Protein AF-A0A814A3S0-F1 (afdb_monomer_lite)

Structure (mmCIF, N/CA/C/O backbone):
data_AF-A0A814A3S0-F1
#
_entry.id   AF-A0A814A3S0-F1
#
loop_
_atom_site.group_PDB
_atom_site.id
_atom_site.type_symbol
_atom_site.label_atom_id
_atom_site.label_alt_id
_atom_site.label_comp_id
_atom_site.label_asym_id
_atom_site.label_entity_id
_atom_site.label_seq_id
_atom_site.pdbx_PDB_ins_code
_atom_site.Cartn_x
_atom_site.Cartn_y
_atom_site.Cartn_z
_atom_site.occupancy
_atom_site.B_iso_or_equiv
_atom_site.auth_seq_id
_atom_site.auth_comp_id
_atom_site.auth_asym_id
_atom_site.auth_atom_id
_atom_site.pdbx_PDB_model_num
ATOM 1 N N . MET A 1 1 ? 12.902 15.745 9.596 1.00 42.62 1 MET A N 1
ATOM 2 C CA . MET A 1 1 ? 12.448 16.631 8.494 1.00 42.62 1 MET A CA 1
ATOM 3 C C . MET A 1 1 ? 11.730 15.883 7.367 1.00 42.62 1 MET A C 1
ATOM 5 O O . MET A 1 1 ? 10.662 16.324 6.969 1.00 42.62 1 MET A O 1
ATOM 9 N N . THR A 1 2 ? 12.232 14.741 6.890 1.00 52.28 2 THR A N 1
ATOM 10 C CA . THR A 1 2 ? 11.632 13.939 5.797 1.00 52.28 2 THR A CA 1
ATOM 11 C C . THR A 1 2 ? 10.197 13.443 6.056 1.00 52.28 2 THR A C 1
ATOM 13 O O . THR A 1 2 ? 9.372 13.514 5.150 1.00 52.28 2 THR A O 1
ATOM 16 N N . SER A 1 3 ? 9.855 13.031 7.287 1.00 50.16 3 SER A N 1
ATOM 17 C CA . SER A 1 3 ? 8.494 12.568 7.655 1.00 50.16 3 SER A CA 1
ATOM 18 C C . SER A 1 3 ? 7.404 13.643 7.449 1.00 50.16 3 SER A C 1
ATOM 20 O O . SER A 1 3 ? 6.313 13.345 6.967 1.00 50.16 3 SER A O 1
ATOM 22 N N . SER A 1 4 ? 7.732 14.919 7.699 1.00 59.44 4 SER A N 1
ATOM 23 C CA . SER A 1 4 ? 6.799 16.053 7.563 1.00 59.44 4 SER A CA 1
ATOM 24 C C . SER A 1 4 ? 6.445 16.359 6.100 1.00 59.44 4 SER A C 1
ATOM 26 O O . SER A 1 4 ? 5.290 16.649 5.795 1.00 59.44 4 SER A O 1
ATOM 28 N N . ILE A 1 5 ? 7.410 16.247 5.177 1.00 67.94 5 ILE A N 1
ATOM 29 C CA . ILE A 1 5 ? 7.191 16.499 3.740 1.00 67.94 5 ILE A CA 1
ATOM 30 C C . ILE A 1 5 ? 6.270 15.429 3.146 1.00 67.94 5 ILE A C 1
ATOM 32 O O . ILE A 1 5 ? 5.302 15.749 2.458 1.00 67.94 5 ILE A O 1
ATOM 36 N N . VAL A 1 6 ? 6.530 14.158 3.461 1.00 64.31 6 VAL A N 1
ATOM 37 C CA . VAL A 1 6 ? 5.726 13.025 2.979 1.00 64.31 6 VAL A CA 1
ATOM 38 C C . VAL A 1 6 ? 4.285 13.124 3.479 1.00 64.31 6 VAL A C 1
ATOM 40 O O . VAL A 1 6 ? 3.351 12.970 2.693 1.00 64.31 6 VAL A O 1
ATOM 43 N N . ALA A 1 7 ? 4.092 13.445 4.758 1.00 68.88 7 ALA A N 1
ATOM 44 C CA . ALA A 1 7 ? 2.761 13.552 5.342 1.00 68.88 7 ALA A CA 1
ATOM 45 C C . ALA A 1 7 ? 1.960 14.745 4.791 1.00 68.88 7 ALA A C 1
ATOM 47 O O . ALA A 1 7 ? 0.774 14.615 4.492 1.00 68.88 7 ALA A O 1
ATOM 48 N N . LYS A 1 8 ? 2.608 15.895 4.562 1.00 74.06 8 LYS A N 1
ATOM 49 C CA . LYS A 1 8 ? 1.966 17.051 3.913 1.00 74.06 8 LYS A CA 1
ATOM 50 C C . LYS A 1 8 ? 1.561 16.746 2.469 1.00 74.06 8 LYS A C 1
ATOM 52 O O . LYS A 1 8 ? 0.451 17.092 2.069 1.00 74.06 8 LYS A O 1
ATOM 57 N N . ASN A 1 9 ? 2.409 16.048 1.712 1.00 70.31 9 ASN A N 1
ATOM 58 C CA . ASN A 1 9 ? 2.088 15.627 0.346 1.00 70.31 9 ASN A CA 1
ATOM 59 C C . ASN A 1 9 ? 0.923 14.631 0.313 1.00 70.31 9 ASN A C 1
ATOM 61 O O . ASN A 1 9 ? 0.020 14.774 -0.511 1.00 70.31 9 ASN A O 1
ATOM 65 N N . PHE A 1 10 ? 0.904 13.672 1.241 1.00 73.69 10 PHE A N 1
ATOM 66 C CA . PHE A 1 10 ? -0.199 12.731 1.427 1.00 73.69 10 PHE A CA 1
ATOM 67 C C . PHE A 1 10 ? -1.525 13.451 1.706 1.00 73.69 10 PHE A C 1
ATOM 69 O O . PHE A 1 10 ? -2.520 13.182 1.036 1.00 73.69 10 PHE A O 1
ATOM 76 N N . LEU A 1 11 ? -1.536 14.394 2.655 1.00 80.69 11 LEU A N 1
ATOM 77 C CA . LEU A 1 11 ? -2.731 15.158 3.024 1.00 80.69 11 LEU A CA 1
ATOM 78 C C . LEU A 1 11 ? -3.237 16.024 1.861 1.00 80.69 11 LEU A C 1
ATOM 80 O O . LEU A 1 11 ? -4.438 16.058 1.593 1.00 80.69 11 LEU A O 1
ATOM 84 N N . SER A 1 12 ? -2.325 16.658 1.121 1.00 77.56 12 SER A N 1
ATOM 85 C CA . SER A 1 12 ? -2.655 17.418 -0.090 1.00 77.56 12 SER A CA 1
ATOM 86 C C . SER A 1 12 ? -3.327 16.540 -1.157 1.00 77.56 12 SER A C 1
ATOM 88 O O . SER A 1 12 ? -4.374 16.900 -1.693 1.00 77.56 12 SER A O 1
ATOM 90 N N . HIS A 1 13 ? -2.821 15.321 -1.384 1.00 71.62 13 HIS A N 1
ATOM 91 C CA . HIS A 1 13 ? -3.392 14.378 -2.358 1.00 71.62 13 HIS A CA 1
ATOM 92 C C . HIS A 1 13 ? -4.797 13.888 -2.000 1.00 71.62 13 HIS A C 1
ATOM 94 O O . HIS A 1 13 ? -5.555 13.482 -2.879 1.00 71.62 13 HIS A O 1
ATOM 100 N N . ILE A 1 14 ? -5.167 13.931 -0.721 1.00 72.56 14 ILE A N 1
ATOM 101 C CA . ILE A 1 14 ? -6.523 13.611 -0.268 1.00 72.56 14 ILE A CA 1
ATOM 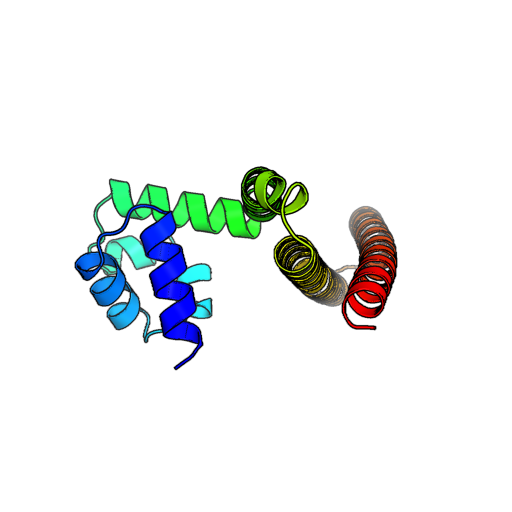102 C C . ILE A 1 14 ? -7.371 14.881 -0.101 1.00 72.56 14 ILE A C 1
ATOM 104 O O . ILE A 1 14 ? -8.424 14.846 0.525 1.00 72.56 14 ILE A O 1
ATOM 108 N N . GLY A 1 15 ? -6.947 16.012 -0.669 1.00 73.81 15 GLY A N 1
ATOM 109 C CA . GLY A 1 15 ? -7.732 17.241 -0.754 1.00 73.81 15 GLY A CA 1
ATOM 110 C C . GLY A 1 15 ? -7.775 18.067 0.531 1.00 73.81 15 GLY A C 1
ATOM 111 O O . GLY A 1 15 ? -8.771 18.753 0.761 1.00 73.81 15 GLY A O 1
ATOM 112 N N . PHE A 1 16 ? -6.747 17.990 1.381 1.00 84.06 16 PHE A N 1
ATOM 113 C CA . PHE A 1 16 ? -6.533 18.995 2.426 1.00 84.06 16 PHE A CA 1
ATOM 114 C C . PHE A 1 16 ? -5.875 20.233 1.811 1.00 84.06 16 PHE A C 1
ATOM 116 O O . PHE A 1 16 ? -4.944 20.114 1.016 1.00 84.06 16 PHE A O 1
ATOM 123 N N . SER A 1 17 ? -6.315 21.427 2.217 1.00 84.94 17 SER A N 1
ATOM 124 C CA . SER A 1 17 ? -5.569 22.654 1.930 1.00 84.94 17 SER A CA 1
ATOM 125 C C . SER A 1 17 ? -4.212 22.632 2.640 1.00 84.94 17 SER A C 1
ATOM 127 O O . SER A 1 17 ? -4.032 21.949 3.652 1.00 84.94 17 SER A O 1
ATOM 129 N N . HIS A 1 18 ? -3.255 23.423 2.151 1.00 77.19 18 HIS A N 1
ATOM 130 C CA . HIS A 1 18 ? -1.939 23.533 2.786 1.00 77.19 18 HIS A CA 1
ATOM 131 C C . HIS A 1 18 ? -2.003 23.972 4.258 1.00 77.19 18 HIS A C 1
ATOM 133 O O . HIS A 1 18 ? -1.213 23.476 5.068 1.00 77.19 18 HIS A O 1
ATOM 139 N N . SER A 1 19 ? -2.945 24.858 4.603 1.00 83.38 19 SER A N 1
ATOM 140 C CA . SER A 1 19 ? -3.188 25.293 5.982 1.00 83.38 19 SER A CA 1
ATOM 141 C C . SER A 1 19 ? -3.683 24.130 6.845 1.00 83.38 19 SER A C 1
ATOM 143 O O . SER A 1 19 ? -3.021 23.756 7.807 1.00 83.38 19 SER A O 1
ATOM 145 N N . ASN A 1 20 ? -4.754 23.453 6.421 1.00 83.00 20 ASN A N 1
ATOM 146 C CA . ASN A 1 20 ? -5.367 22.360 7.180 1.00 83.00 20 ASN A CA 1
ATOM 147 C C . ASN A 1 20 ? -4.426 21.158 7.326 1.00 83.00 20 ASN A C 1
ATOM 149 O O . ASN A 1 20 ? -4.415 20.496 8.362 1.00 83.00 20 ASN A O 1
ATOM 153 N N . ALA A 1 21 ? -3.630 20.867 6.293 1.00 82.69 21 ALA A N 1
ATOM 154 C CA . ALA A 1 21 ? -2.621 19.818 6.345 1.00 82.69 21 ALA A CA 1
ATOM 155 C C . ALA A 1 21 ? -1.513 20.155 7.353 1.00 82.69 21 ALA A C 1
ATOM 157 O O . ALA A 1 21 ? -1.090 19.287 8.111 1.00 82.69 21 ALA A O 1
ATOM 158 N N . SER A 1 22 ? -1.055 21.409 7.388 1.00 83.38 22 SER A N 1
ATOM 159 C CA . SER A 1 22 ? -0.012 21.844 8.323 1.00 83.38 22 SER A CA 1
ATOM 160 C C . SER A 1 22 ? -0.508 21.852 9.766 1.00 83.38 22 SER A C 1
ATOM 162 O O . SER A 1 22 ? 0.186 21.340 10.641 1.00 83.38 22 SER A O 1
ATOM 164 N N . ASP A 1 23 ? -1.724 22.339 10.005 1.00 85.88 23 ASP A N 1
ATOM 165 C CA . ASP A 1 23 ? -2.334 22.370 11.337 1.00 85.88 23 ASP A CA 1
ATOM 166 C C . ASP A 1 23 ? -2.562 20.963 11.885 1.00 85.88 23 ASP A C 1
ATOM 168 O O . ASP A 1 23 ? -2.259 20.681 13.046 1.00 85.88 23 ASP A O 1
ATOM 172 N N . LEU A 1 24 ? -3.039 20.049 11.035 1.00 86.12 24 LEU A N 1
ATOM 173 C CA . LEU A 1 24 ? -3.182 18.649 11.404 1.00 86.12 24 LEU A CA 1
ATOM 174 C C . LEU A 1 24 ? -1.817 18.028 11.712 1.00 86.12 24 LEU A C 1
ATOM 176 O O . LEU A 1 24 ? -1.642 17.429 12.767 1.00 86.12 24 LEU A O 1
ATOM 180 N N . MET A 1 25 ? -0.819 18.207 10.846 1.00 87.19 25 MET A N 1
ATOM 181 C CA . MET A 1 25 ? 0.508 17.640 11.094 1.00 87.19 25 MET A CA 1
ATOM 182 C C . MET A 1 25 ? 1.159 18.189 12.357 1.00 87.19 25 MET A C 1
ATOM 184 O O . MET A 1 25 ? 1.819 17.429 13.059 1.00 87.19 25 MET A O 1
ATOM 188 N N . ASN A 1 26 ? 0.939 19.457 12.697 1.00 87.38 26 ASN A N 1
ATOM 189 C CA . ASN A 1 26 ? 1.429 20.026 13.948 1.00 87.38 26 ASN A CA 1
ATOM 190 C C . ASN A 1 26 ? 0.807 19.330 15.168 1.00 87.38 26 ASN A C 1
ATOM 192 O O . ASN A 1 26 ? 1.536 18.976 16.093 1.00 87.38 26 ASN A O 1
ATOM 196 N N . LYS A 1 27 ? -0.501 19.033 15.138 1.00 86.00 27 LYS A N 1
ATOM 197 C CA . LYS A 1 27 ? -1.187 18.261 16.194 1.00 86.00 27 LYS A CA 1
ATOM 198 C C . LYS A 1 27 ? -0.649 16.832 16.334 1.00 86.00 27 LYS A C 1
ATOM 200 O O . LYS A 1 27 ? -0.587 16.298 17.436 1.00 86.00 27 LYS A O 1
ATOM 205 N N . PHE A 1 28 ? 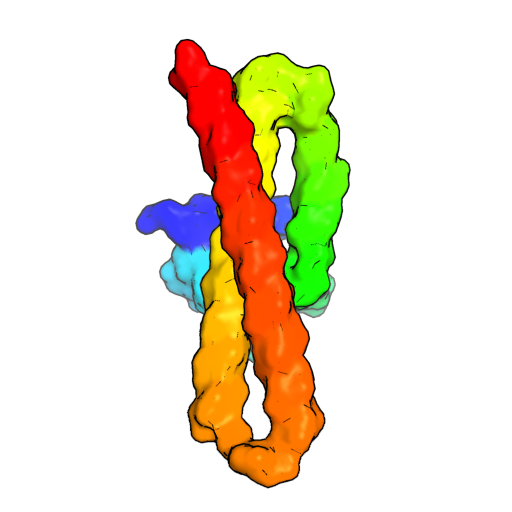-0.203 16.233 15.231 1.00 83.94 28 PHE A N 1
ATOM 206 C CA . PHE A 1 28 ? 0.382 14.889 15.192 1.00 83.94 28 PHE A CA 1
ATOM 207 C C . PHE A 1 28 ? 1.922 14.882 15.281 1.00 83.94 28 PHE A C 1
ATOM 209 O O . PHE A 1 28 ? 2.559 13.892 14.922 1.00 83.94 28 PHE A O 1
ATOM 216 N N . GLY A 1 29 ? 2.543 15.973 15.748 1.00 83.94 29 GLY A N 1
ATOM 217 C CA . GLY A 1 29 ? 3.993 16.041 15.978 1.00 83.94 29 GLY A CA 1
ATOM 218 C C . GLY A 1 29 ? 4.842 15.932 14.707 1.00 83.94 29 GLY A C 1
ATOM 219 O O . GLY A 1 29 ? 6.011 15.565 14.771 1.00 83.94 29 GLY A O 1
ATOM 220 N N . ASN A 1 30 ? 4.266 16.239 13.543 1.00 81.44 30 ASN A N 1
ATOM 221 C CA . ASN A 1 30 ? 4.883 16.071 12.230 1.00 81.44 30 ASN A CA 1
ATOM 222 C C . ASN A 1 30 ? 5.331 14.621 11.928 1.00 81.44 30 ASN A C 1
ATOM 224 O O . ASN A 1 30 ? 6.250 14.413 11.131 1.00 81.44 30 ASN A O 1
ATOM 228 N N . ASP A 1 31 ? 4.666 13.627 12.528 1.00 80.69 31 ASP A N 1
ATOM 229 C CA . ASP A 1 31 ? 4.969 12.206 12.355 1.00 80.69 31 ASP A CA 1
ATOM 230 C C . ASP A 1 31 ? 3.909 11.486 11.503 1.00 80.69 31 ASP A C 1
ATOM 232 O O . ASP A 1 31 ? 2.752 11.320 11.896 1.00 80.69 31 ASP A O 1
ATOM 236 N N . MET A 1 32 ? 4.329 11.010 10.329 1.00 76.44 32 MET A N 1
ATOM 237 C CA . MET A 1 32 ? 3.502 10.202 9.437 1.00 76.44 32 MET A CA 1
ATOM 238 C C . MET A 1 32 ? 3.012 8.907 10.102 1.00 76.44 32 MET A C 1
ATOM 240 O O . MET A 1 32 ? 1.872 8.509 9.890 1.00 76.44 32 MET A O 1
ATOM 244 N N . SER A 1 33 ? 3.820 8.250 10.937 1.00 73.50 33 SER A N 1
ATOM 245 C CA . SER A 1 33 ? 3.418 6.999 11.599 1.00 73.50 33 SER A CA 1
ATOM 246 C C . SER A 1 33 ? 2.271 7.241 12.575 1.00 73.50 33 SER A C 1
ATOM 248 O O . SER A 1 33 ? 1.304 6.477 12.608 1.00 73.50 33 SER A O 1
ATOM 250 N N . ARG A 1 34 ? 2.346 8.354 13.316 1.00 81.44 34 ARG A N 1
ATOM 251 C CA . ARG A 1 34 ? 1.288 8.827 14.212 1.00 81.44 34 ARG A CA 1
ATOM 252 C C . ARG A 1 34 ? 0.012 9.161 13.435 1.00 81.44 34 ARG A C 1
ATOM 254 O O . ARG A 1 34 ? -1.063 8.729 13.839 1.00 81.44 34 ARG A O 1
ATOM 261 N N . LEU A 1 35 ? 0.131 9.850 12.295 1.00 83.69 35 LEU A N 1
ATOM 262 C CA . LEU A 1 35 ? -1.005 10.157 11.418 1.00 83.69 35 LEU A CA 1
ATOM 263 C C . LEU A 1 35 ? -1.675 8.880 10.883 1.00 83.69 35 LEU A C 1
ATOM 265 O O . LEU A 1 35 ? -2.894 8.760 10.916 1.00 83.69 35 LEU A O 1
ATOM 269 N N . MET A 1 36 ? -0.897 7.903 10.414 1.00 78.44 36 MET A N 1
ATOM 270 C CA . MET A 1 36 ? -1.419 6.664 9.817 1.00 78.44 36 MET A CA 1
ATOM 271 C C . MET A 1 36 ? -2.007 5.685 10.839 1.00 78.44 36 MET A C 1
ATOM 273 O O . MET A 1 36 ? -2.777 4.794 10.464 1.00 78.44 36 MET A O 1
ATOM 277 N N . GLY A 1 37 ? -1.637 5.834 12.111 1.00 78.12 37 GLY A N 1
ATOM 278 C CA . GLY A 1 37 ? -2.189 5.086 13.237 1.00 78.12 37 GLY A CA 1
ATOM 279 C C . GLY A 1 37 ? -3.416 5.734 13.877 1.00 78.12 37 GLY A C 1
ATOM 280 O O . GLY A 1 37 ? -3.950 5.161 14.824 1.00 78.12 37 GLY A O 1
ATOM 281 N N . THR A 1 38 ? -3.859 6.901 13.394 1.00 82.94 38 THR A N 1
ATOM 282 C CA . THR A 1 38 ? -4.888 7.668 14.097 1.00 82.94 38 THR A CA 1
ATOM 283 C C . THR A 1 38 ? -6.269 7.015 14.050 1.00 82.94 38 THR A C 1
ATOM 285 O O . THR A 1 38 ? -6.701 6.474 13.023 1.00 82.94 38 THR A O 1
ATOM 288 N N . SER A 1 39 ? -6.982 7.075 15.174 1.00 85.31 39 SER A N 1
ATOM 289 C CA . SER A 1 39 ? -8.341 6.546 15.304 1.00 85.31 39 SER A CA 1
ATOM 290 C C . SER A 1 39 ? -9.409 7.595 14.981 1.00 85.31 39 SER A C 1
ATOM 292 O O . SER A 1 39 ? -9.165 8.799 14.977 1.00 85.31 39 SER A O 1
ATOM 294 N N . HIS A 1 40 ? -10.646 7.152 14.738 1.00 80.56 40 HIS A N 1
ATOM 295 C CA . HIS A 1 40 ? -11.761 8.088 14.567 1.00 80.56 40 HIS A CA 1
ATOM 296 C C . HIS A 1 40 ? -11.972 8.979 15.800 1.00 80.56 40 HIS A C 1
ATOM 298 O O . HIS A 1 40 ? -12.280 10.157 15.643 1.00 80.56 40 HIS A O 1
ATOM 304 N N . GLN A 1 41 ? -11.760 8.426 16.997 1.00 86.56 41 GLN A N 1
ATOM 305 C CA . GLN A 1 41 ? -11.922 9.122 18.271 1.00 86.56 41 GLN A CA 1
ATOM 306 C C . GLN A 1 41 ? -10.872 10.223 18.452 1.00 86.56 41 GLN A C 1
ATOM 308 O O . GLN A 1 41 ? -11.228 11.368 18.707 1.00 86.56 41 GLN A O 1
ATOM 313 N N . GLU A 1 42 ? -9.604 9.920 18.171 1.00 88.56 42 GLU A N 1
ATOM 314 C CA . GLU A 1 42 ? -8.523 10.915 18.205 1.00 88.56 42 GLU A CA 1
ATOM 315 C C . GLU A 1 42 ? -8.774 12.063 17.216 1.00 88.56 42 GLU A C 1
ATOM 317 O O . GLU A 1 42 ? -8.496 13.227 17.501 1.00 88.56 42 GLU A O 1
ATOM 322 N N . LEU A 1 43 ? -9.340 11.773 16.042 1.00 88.88 43 LEU A N 1
ATOM 323 C CA . LEU A 1 43 ? -9.688 12.814 15.075 1.00 88.88 43 LEU A CA 1
ATOM 324 C C . LEU A 1 43 ? -10.869 13.691 15.531 1.00 88.88 43 LEU A C 1
ATOM 326 O O . LEU A 1 43 ? -10.963 14.846 15.106 1.00 88.88 43 LEU A O 1
ATOM 330 N N . ILE A 1 44 ? -11.773 13.165 16.367 1.00 86.56 44 ILE A N 1
ATOM 331 C CA . ILE A 1 44 ? -12.830 13.952 17.022 1.00 86.56 44 ILE A CA 1
ATOM 332 C C . ILE A 1 44 ? -12.212 14.880 18.067 1.00 86.56 44 ILE A C 1
ATOM 334 O O . ILE A 1 44 ? -12.505 16.072 18.048 1.00 86.56 44 ILE A O 1
ATOM 338 N N . GLU A 1 45 ? -11.324 14.356 18.909 1.00 88.94 45 GLU A N 1
ATOM 339 C CA . GLU A 1 45 ? -10.615 15.115 19.950 1.00 88.94 45 GLU A CA 1
ATOM 340 C C . GLU A 1 45 ? -9.769 16.253 19.365 1.00 88.94 45 GLU A C 1
ATOM 342 O O . GLU A 1 45 ? -9.631 17.314 19.964 1.00 88.94 45 GLU A O 1
ATOM 347 N N . ASN A 1 46 ? -9.266 16.077 18.141 1.00 84.88 46 ASN A N 1
ATOM 348 C CA . ASN A 1 46 ? -8.527 17.103 17.409 1.00 84.88 46 ASN A CA 1
ATOM 349 C C . ASN A 1 46 ? -9.415 18.118 16.662 1.00 84.88 46 ASN A C 1
ATOM 351 O O . ASN A 1 46 ? -8.893 18.924 15.880 1.00 84.88 46 ASN A O 1
ATOM 355 N N . SER A 1 47 ? -10.732 18.098 16.890 1.00 86.88 47 SER A N 1
ATOM 356 C CA . SER A 1 47 ? -11.730 18.993 16.286 1.00 86.88 47 SER A CA 1
ATOM 357 C C . SER A 1 47 ? -11.711 18.993 14.757 1.00 86.88 47 SER A C 1
ATOM 359 O O . SER A 1 47 ? -11.956 20.018 14.121 1.00 86.88 47 SER A O 1
ATOM 361 N N . LEU A 1 48 ? -11.392 17.851 14.141 1.00 84.75 48 LEU A N 1
ATOM 362 C CA . LEU A 1 48 ? -11.344 17.760 12.688 1.00 84.75 48 LEU A CA 1
ATOM 363 C C . LEU A 1 48 ? -12.774 17.645 12.116 1.00 84.75 48 LEU A C 1
ATOM 365 O O . LEU A 1 48 ? -13.545 16.805 12.600 1.00 84.75 48 LEU A O 1
ATOM 369 N N . PRO A 1 49 ? -13.140 18.436 11.088 1.00 85.56 49 PRO A N 1
ATOM 370 C CA . PRO A 1 49 ? -14.442 18.355 10.427 1.00 85.56 49 PRO A CA 1
ATOM 371 C C . PRO A 1 49 ? -14.791 16.943 9.946 1.00 85.56 49 PRO A C 1
ATOM 373 O O . PRO A 1 49 ? -13.922 16.193 9.498 1.00 85.56 49 PRO A O 1
ATOM 376 N N . LEU A 1 50 ? -16.071 16.561 10.044 1.00 82.56 50 LEU A N 1
ATOM 377 C CA . LEU A 1 50 ? -16.529 15.197 9.752 1.00 82.56 50 LEU A CA 1
ATOM 378 C C . LEU A 1 50 ? -16.133 14.725 8.345 1.00 82.56 50 LEU A C 1
ATOM 380 O O . LEU A 1 50 ? -15.694 13.586 8.187 1.00 82.56 50 LEU A O 1
ATOM 384 N N . ASP A 1 51 ? -16.253 15.589 7.343 1.00 79.00 51 ASP A N 1
ATOM 385 C CA . ASP A 1 51 ? -15.887 15.311 5.955 1.00 79.00 51 ASP A CA 1
ATOM 386 C C . ASP A 1 51 ? -14.389 14.994 5.809 1.00 79.00 51 ASP A C 1
ATOM 388 O O . ASP A 1 51 ? -14.025 13.984 5.200 1.00 79.00 51 ASP A O 1
ATOM 392 N N . LEU A 1 52 ? -13.521 15.786 6.443 1.00 82.12 52 LEU A N 1
ATOM 393 C CA . LEU A 1 52 ? -12.073 15.589 6.458 1.00 82.12 52 LEU A CA 1
ATOM 394 C C . LEU A 1 52 ? -11.678 14.338 7.247 1.00 82.12 52 LEU A C 1
ATOM 396 O O . LEU A 1 52 ? -10.803 13.595 6.802 1.00 82.12 52 LEU A O 1
ATOM 400 N N . ARG A 1 53 ? -12.361 14.037 8.361 1.00 84.44 53 ARG A N 1
ATOM 401 C CA . ARG A 1 53 ? -12.163 12.788 9.122 1.00 84.44 53 ARG A CA 1
ATOM 402 C C . ARG A 1 53 ? -12.473 11.569 8.280 1.00 84.44 53 ARG A C 1
ATOM 404 O O . ARG A 1 53 ? -11.671 10.642 8.220 1.00 84.44 53 ARG A O 1
ATOM 411 N N . LEU A 1 54 ? -13.636 11.554 7.635 1.00 74.75 54 LEU A N 1
ATOM 412 C CA . LEU A 1 54 ? -14.050 10.434 6.796 1.00 74.75 54 LEU A CA 1
ATOM 413 C C . LEU A 1 54 ? -13.100 10.264 5.613 1.00 74.75 54 LEU A C 1
ATOM 415 O O . LEU A 1 54 ? -12.739 9.134 5.285 1.00 74.75 54 LEU A O 1
ATOM 419 N N . ARG A 1 55 ? -12.645 11.365 5.009 1.00 77.50 55 ARG A N 1
ATOM 420 C CA . ARG A 1 55 ? -11.698 11.338 3.894 1.00 77.50 55 ARG A CA 1
ATOM 421 C C . ARG A 1 55 ? -10.325 10.816 4.316 1.00 77.50 55 ARG A C 1
ATOM 423 O O . ARG A 1 55 ? -9.818 9.898 3.675 1.00 77.50 55 ARG A O 1
ATOM 430 N N . LEU A 1 56 ? -9.779 11.313 5.426 1.00 84.00 56 LEU A N 1
ATOM 431 C CA . LEU A 1 56 ? -8.515 10.855 6.004 1.00 84.00 56 LEU A CA 1
ATOM 432 C C . LEU A 1 56 ? -8.588 9.386 6.424 1.00 84.00 56 LEU A C 1
ATOM 434 O O . LEU A 1 56 ? -7.753 8.592 6.008 1.00 84.00 56 LEU A O 1
ATOM 438 N N . LEU A 1 57 ? -9.621 8.980 7.165 1.00 80.44 57 LEU A N 1
ATOM 439 C CA . LEU A 1 57 ? -9.795 7.587 7.582 1.00 80.44 57 LEU A CA 1
ATOM 440 C C . LEU A 1 57 ? -9.999 6.656 6.395 1.00 80.44 57 LEU A C 1
ATOM 442 O O . LEU A 1 57 ? -9.528 5.525 6.443 1.00 80.44 57 LEU A O 1
ATOM 446 N N . ARG A 1 58 ? -10.696 7.093 5.339 1.00 74.81 58 ARG A N 1
ATOM 447 C CA . ARG A 1 58 ? -10.845 6.323 4.099 1.00 74.81 58 ARG A CA 1
ATOM 448 C C . ARG A 1 58 ? -9.509 6.188 3.387 1.00 74.81 58 ARG A C 1
ATOM 450 O O . ARG A 1 58 ? -9.193 5.090 2.953 1.00 74.81 58 ARG A O 1
ATOM 457 N N . ALA A 1 59 ? -8.724 7.257 3.316 1.00 70.88 59 ALA A N 1
ATOM 458 C CA . ALA A 1 59 ? -7.392 7.255 2.732 1.00 70.88 59 ALA A CA 1
ATOM 459 C C . ALA A 1 59 ? -6.428 6.346 3.514 1.00 70.88 59 ALA A C 1
ATOM 461 O O . ALA A 1 59 ? -5.817 5.461 2.925 1.00 70.88 59 ALA A O 1
ATOM 462 N N . ILE A 1 60 ? -6.388 6.461 4.842 1.00 78.31 60 ILE A N 1
ATOM 463 C CA . ILE A 1 60 ? -5.636 5.579 5.746 1.00 78.31 60 ILE A CA 1
ATOM 464 C C . ILE A 1 60 ? -6.100 4.126 5.592 1.00 78.31 60 ILE A C 1
ATOM 466 O O . ILE A 1 60 ? -5.280 3.223 5.463 1.00 78.31 60 ILE A O 1
ATOM 470 N N . ARG A 1 61 ? -7.414 3.867 5.521 1.00 72.62 61 ARG A N 1
ATOM 471 C CA . ARG A 1 61 ? -7.931 2.516 5.243 1.00 72.62 61 ARG A CA 1
ATOM 472 C C . ARG A 1 61 ? -7.521 2.024 3.866 1.00 72.62 61 ARG A C 1
ATOM 474 O O . ARG A 1 61 ? -7.244 0.844 3.731 1.00 72.62 61 ARG A O 1
ATOM 481 N N . CYS A 1 62 ? -7.512 2.881 2.850 1.00 64.50 62 CYS A N 1
ATOM 482 C CA . CYS A 1 62 ? -7.051 2.526 1.514 1.00 64.50 62 CYS A CA 1
ATOM 483 C C . CYS A 1 62 ? -5.551 2.212 1.512 1.00 64.50 62 CYS A C 1
ATOM 485 O O . CYS A 1 62 ? -5.148 1.272 0.832 1.00 64.50 62 CYS A O 1
ATOM 487 N N . PHE A 1 63 ? -4.757 2.939 2.299 1.00 66.75 63 PHE A N 1
ATOM 488 C CA . PHE A 1 63 ? -3.342 2.661 2.538 1.00 66.75 63 PHE A CA 1
ATOM 489 C C . PHE A 1 63 ? -3.148 1.296 3.195 1.00 66.75 63 PHE A C 1
ATOM 491 O O . PHE A 1 63 ? -2.431 0.458 2.662 1.00 66.75 63 PHE A O 1
ATOM 498 N N . HIS A 1 64 ? -3.865 1.033 4.290 1.00 68.62 64 HIS A N 1
ATOM 499 C CA . HIS A 1 64 ? -3.771 -0.225 5.038 1.00 68.62 64 HIS A CA 1
ATOM 500 C C . HIS A 1 64 ? -4.401 -1.428 4.324 1.00 68.62 64 HIS A C 1
ATOM 502 O O . HIS A 1 64 ? -3.984 -2.555 4.557 1.00 68.62 64 HIS A O 1
ATOM 508 N N . ARG A 1 65 ? -5.416 -1.223 3.474 1.00 57.88 65 ARG A N 1
ATOM 509 C CA . ARG A 1 65 ? -6.168 -2.284 2.771 1.00 57.88 65 ARG A CA 1
ATOM 510 C C . ARG A 1 65 ? -5.809 -2.408 1.290 1.00 57.88 65 ARG A C 1
ATOM 512 O O . ARG A 1 65 ? -6.684 -2.731 0.491 1.00 57.88 65 ARG A O 1
ATOM 519 N N . GLU A 1 66 ? -4.572 -2.109 0.897 1.00 53.25 66 GLU A N 1
ATOM 520 C CA . GLU A 1 66 ? -4.081 -2.398 -0.466 1.00 53.25 66 GLU A CA 1
ATOM 521 C C . GLU A 1 66 ? -4.789 -1.637 -1.609 1.00 53.25 66 GLU A C 1
ATOM 523 O O . GLU A 1 66 ? -4.550 -1.897 -2.786 1.00 53.25 66 GLU A O 1
ATOM 528 N N . LYS A 1 67 ? -5.654 -0.655 -1.313 1.00 48.09 67 LY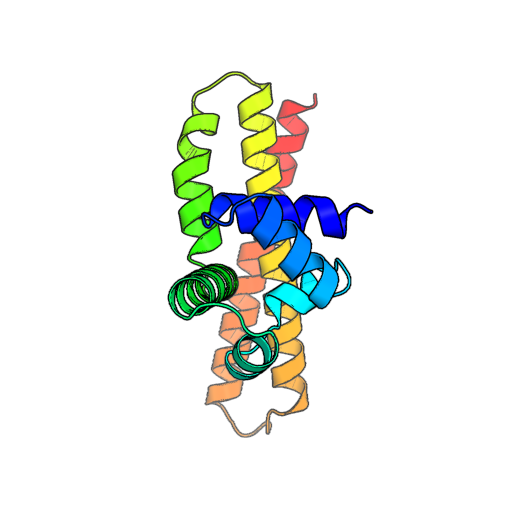S A N 1
ATOM 529 C CA . LYS A 1 67 ? -6.242 0.209 -2.350 1.00 48.09 67 LYS A CA 1
ATOM 530 C C . LYS A 1 67 ? -5.306 1.334 -2.745 1.00 48.09 67 LYS A C 1
ATOM 532 O O . LYS A 1 67 ? -5.449 1.848 -3.844 1.00 48.09 67 LYS A O 1
ATOM 537 N N . TRP A 1 68 ? -4.358 1.706 -1.889 1.00 47.44 68 TRP A N 1
ATOM 538 C CA . TRP A 1 68 ? -3.372 2.729 -2.208 1.00 47.44 68 TRP A CA 1
ATOM 539 C C . TRP A 1 68 ? -2.343 2.218 -3.195 1.00 47.44 68 TRP A C 1
ATOM 541 O O . TRP A 1 68 ? -2.067 2.919 -4.146 1.00 47.44 68 TRP A O 1
ATOM 551 N N . SER A 1 69 ? -1.840 0.993 -3.054 1.00 46.81 69 SER A N 1
ATOM 552 C CA . SER A 1 69 ? -0.973 0.379 -4.065 1.00 46.81 69 SER A CA 1
ATOM 553 C C . SER A 1 69 ? -1.695 0.241 -5.406 1.00 46.81 69 SER A C 1
ATOM 555 O O . SER A 1 69 ? -1.117 0.597 -6.420 1.00 46.81 69 SER A O 1
ATOM 557 N N . LY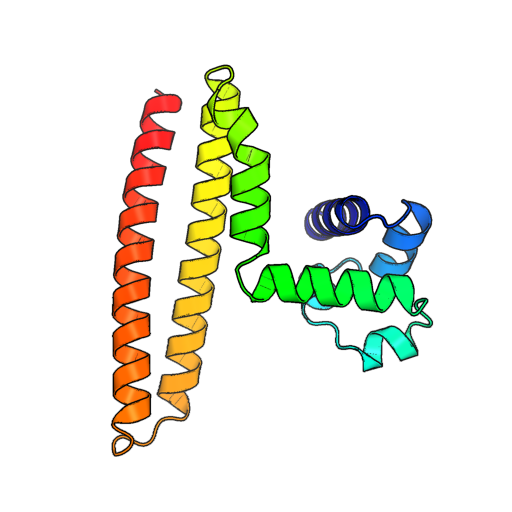S A 1 70 ? -2.975 -0.159 -5.427 1.00 43.81 70 LYS A N 1
ATOM 558 C CA . LYS A 1 70 ? -3.797 -0.208 -6.652 1.00 43.81 70 LYS A CA 1
ATOM 559 C C . LYS A 1 70 ? -4.088 1.184 -7.233 1.00 43.81 70 LYS A C 1
ATOM 561 O O . LYS A 1 70 ? -4.016 1.361 -8.438 1.00 43.81 70 LYS A O 1
ATOM 566 N N . TYR A 1 71 ? -4.369 2.179 -6.391 1.00 50.28 71 TYR A N 1
ATOM 567 C CA . TYR A 1 71 ? -4.583 3.584 -6.770 1.00 50.28 71 TYR A CA 1
ATOM 568 C C . TYR A 1 71 ? -3.303 4.235 -7.310 1.00 50.28 71 TYR A C 1
ATOM 570 O O . TYR A 1 71 ? -3.323 4.829 -8.382 1.00 50.28 71 TYR A O 1
ATOM 578 N N . LEU A 1 72 ? -2.175 4.057 -6.615 1.00 49.38 72 LEU A N 1
ATOM 579 C CA . LEU A 1 72 ? -0.858 4.519 -7.040 1.00 49.38 72 LEU A CA 1
ATOM 580 C C . LEU A 1 72 ? -0.441 3.783 -8.314 1.00 49.38 72 LEU A C 1
ATOM 582 O O . LEU A 1 72 ? -0.070 4.437 -9.270 1.00 49.38 72 LEU A O 1
ATOM 586 N N . MET A 1 73 ? -0.563 2.452 -8.386 1.00 47.50 73 MET A N 1
ATOM 587 C CA . MET A 1 73 ? -0.271 1.697 -9.611 1.00 47.50 73 MET A CA 1
ATOM 588 C C . MET A 1 73 ? -1.134 2.179 -10.776 1.00 47.50 73 MET A C 1
ATOM 590 O O . MET A 1 73 ? -0.585 2.390 -11.846 1.00 47.50 73 MET A O 1
ATOM 594 N N . ASN A 1 74 ? -2.430 2.437 -10.566 1.00 49.72 74 ASN A N 1
ATOM 595 C CA . ASN A 1 74 ? -3.323 2.952 -11.605 1.00 49.72 74 ASN A CA 1
ATOM 596 C C . ASN A 1 74 ? -2.956 4.374 -12.063 1.00 49.72 74 ASN A C 1
ATOM 598 O O . ASN A 1 74 ? -3.134 4.681 -13.238 1.00 49.72 74 ASN A O 1
ATOM 602 N N . HIS A 1 75 ? -2.440 5.224 -11.172 1.00 53.25 75 HIS A N 1
ATOM 603 C CA . HIS A 1 75 ? -2.027 6.596 -11.495 1.00 53.25 75 HIS A CA 1
ATOM 604 C C . HIS A 1 75 ? -0.561 6.737 -11.923 1.00 53.25 75 HIS A C 1
ATOM 606 O O . HIS A 1 75 ? -0.214 7.735 -12.538 1.00 53.25 75 HIS A O 1
ATOM 612 N N . ILE A 1 76 ? 0.285 5.744 -11.652 1.00 50.94 76 ILE A N 1
ATOM 613 C CA . ILE A 1 76 ? 1.680 5.670 -12.109 1.00 50.94 76 ILE A CA 1
ATOM 614 C C . ILE A 1 76 ? 1.756 4.919 -13.454 1.00 50.94 76 ILE A C 1
ATOM 616 O O . ILE A 1 76 ? 2.761 5.009 -14.147 1.00 50.94 76 ILE A O 1
ATOM 620 N N . SER A 1 77 ? 0.688 4.240 -13.898 1.00 51.78 77 SER A N 1
ATOM 621 C CA . SER A 1 77 ? 0.580 3.656 -15.249 1.00 51.78 77 SER A CA 1
ATOM 622 C C . SER A 1 77 ? 0.936 4.637 -16.372 1.00 51.78 77 SER A C 1
ATOM 624 O O . SER A 1 77 ? 1.481 4.217 -17.388 1.00 51.78 77 SER A O 1
ATOM 626 N N . SER A 1 78 ? 0.651 5.933 -16.193 1.00 48.38 78 SER A N 1
ATOM 627 C CA . SER A 1 78 ? 1.032 6.979 -17.149 1.00 48.38 78 SER A CA 1
ATOM 628 C C . SER A 1 78 ? 2.553 7.134 -17.257 1.00 48.38 78 SER A C 1
ATOM 630 O O . SER A 1 78 ? 3.065 7.201 -18.367 1.00 48.38 78 SER A O 1
ATOM 632 N N . LEU A 1 79 ? 3.294 7.055 -16.143 1.00 43.78 79 LEU A N 1
ATOM 633 C CA . LEU A 1 79 ? 4.768 7.112 -16.116 1.00 43.78 79 LEU A CA 1
ATOM 634 C C . LEU A 1 79 ? 5.428 5.928 -16.849 1.00 43.78 79 LEU A C 1
ATOM 636 O O . LEU A 1 79 ? 6.583 6.013 -17.257 1.00 43.78 79 LEU A O 1
ATOM 640 N N . GLN A 1 80 ? 4.714 4.812 -17.043 1.00 48.16 80 GLN A N 1
ATOM 641 C CA . GLN A 1 80 ? 5.239 3.643 -17.761 1.00 48.16 80 GLN A CA 1
ATOM 642 C C . GLN A 1 80 ? 5.461 3.922 -19.262 1.00 48.16 80 GLN A C 1
ATOM 644 O O . GLN A 1 80 ? 6.256 3.228 -19.903 1.00 48.16 80 GLN A O 1
ATOM 649 N N . GLN A 1 81 ? 4.758 4.910 -19.828 1.00 52.34 81 GLN A N 1
ATOM 650 C CA . GLN A 1 81 ? 4.761 5.210 -21.266 1.00 52.34 81 GLN A CA 1
ATOM 651 C C . GLN A 1 81 ? 5.741 6.317 -21.676 1.00 52.34 81 GLN A C 1
ATOM 653 O O . GLN A 1 81 ? 5.945 6.533 -22.869 1.00 52.34 81 GLN A O 1
ATOM 658 N N . HIS A 1 82 ? 6.379 6.977 -20.715 1.00 54.31 82 HIS A N 1
ATOM 659 C CA . HIS A 1 82 ? 7.258 8.116 -20.954 1.00 54.31 82 HIS A CA 1
ATOM 660 C C . HIS A 1 82 ? 8.743 7.737 -20.794 1.00 54.31 82 HIS A C 1
ATOM 662 O O . HIS A 1 82 ? 9.084 6.556 -20.675 1.00 54.31 82 HIS A O 1
ATOM 668 N N . ASP A 1 83 ? 9.627 8.729 -20.916 1.00 70.94 83 ASP A N 1
ATOM 669 C CA . ASP A 1 83 ? 11.082 8.604 -21.087 1.00 70.94 83 ASP A CA 1
ATOM 670 C C . ASP A 1 83 ? 11.782 7.708 -20.030 1.00 70.94 83 ASP A C 1
ATOM 672 O O . ASP A 1 83 ? 11.222 7.377 -18.981 1.00 70.94 83 ASP A O 1
ATOM 676 N N . ALA A 1 84 ? 13.025 7.283 -20.287 1.00 71.38 84 ALA A N 1
ATOM 677 C CA . ALA A 1 84 ? 13.762 6.293 -19.486 1.00 71.38 84 ALA A CA 1
ATOM 678 C C . ALA A 1 84 ? 13.818 6.621 -17.979 1.00 71.38 84 ALA A C 1
ATOM 680 O O . ALA A 1 84 ? 13.749 5.715 -17.143 1.00 71.38 84 ALA A O 1
ATOM 681 N N . PHE A 1 85 ? 13.878 7.909 -17.630 1.00 69.38 85 PHE A N 1
ATOM 682 C CA . PHE A 1 85 ? 13.839 8.388 -16.249 1.00 69.38 85 PHE A CA 1
ATOM 683 C C . PHE A 1 85 ? 12.493 8.116 -15.556 1.00 69.38 85 PHE A C 1
ATOM 685 O O . PHE A 1 85 ? 12.463 7.656 -14.414 1.00 69.38 85 PHE A O 1
ATOM 692 N N . GLU A 1 86 ? 11.368 8.334 -16.236 1.00 62.69 86 GLU A N 1
ATOM 693 C CA . GLU A 1 86 ? 10.037 8.100 -15.664 1.00 62.69 86 GLU A CA 1
ATOM 694 C C . GLU A 1 86 ? 9.771 6.608 -15.446 1.00 62.69 86 GLU A C 1
ATOM 696 O O . GLU A 1 86 ? 9.220 6.219 -14.413 1.00 62.69 86 GLU A O 1
ATOM 701 N N . LYS A 1 87 ? 10.272 5.751 -16.346 1.00 65.25 87 LYS A N 1
ATOM 702 C CA . LYS A 1 87 ? 10.273 4.291 -16.154 1.00 65.25 87 LYS A CA 1
ATOM 703 C C . LYS A 1 87 ? 11.089 3.876 -14.931 1.00 65.25 87 LYS A C 1
ATOM 705 O O . LYS A 1 87 ? 10.636 3.040 -14.147 1.00 65.25 87 LYS A O 1
ATOM 710 N N . LEU A 1 88 ? 12.256 4.482 -14.715 1.00 70.88 88 LEU A N 1
ATOM 711 C CA . LEU A 1 88 ? 13.057 4.243 -13.513 1.00 70.88 88 LEU A CA 1
ATOM 712 C C . LEU A 1 88 ? 12.291 4.649 -12.240 1.00 70.88 88 LEU A C 1
ATOM 714 O O . LEU A 1 88 ? 12.205 3.853 -11.302 1.00 70.88 88 LEU A O 1
ATOM 718 N N . VAL A 1 89 ? 11.674 5.835 -12.219 1.00 68.56 89 VAL A N 1
ATOM 719 C CA . VAL A 1 89 ? 10.842 6.309 -11.096 1.00 68.56 89 VAL A CA 1
ATOM 720 C C . VAL A 1 89 ? 9.657 5.369 -10.843 1.00 68.56 89 VAL A C 1
ATOM 722 O O . VAL A 1 89 ? 9.411 4.983 -9.698 1.00 68.56 89 VAL A O 1
ATOM 725 N N . TYR A 1 90 ? 8.965 4.925 -11.894 1.00 75.25 90 TYR A N 1
ATOM 726 C CA . TYR A 1 90 ? 7.893 3.927 -11.820 1.00 75.25 90 TYR A CA 1
ATOM 727 C C . TYR A 1 90 ? 8.357 2.638 -11.124 1.00 75.25 90 TYR A C 1
ATOM 729 O O . TYR A 1 90 ? 7.707 2.158 -10.187 1.00 75.25 90 TYR A O 1
ATOM 737 N N . HIS A 1 91 ? 9.499 2.087 -11.544 1.00 75.69 91 HIS A N 1
ATOM 738 C CA . HIS A 1 91 ? 10.037 0.852 -10.977 1.00 75.69 91 HIS A CA 1
ATOM 739 C C . HIS A 1 91 ? 10.517 1.031 -9.531 1.00 75.69 91 HIS A C 1
ATOM 741 O O . HIS A 1 91 ? 10.294 0.139 -8.710 1.00 75.69 91 HIS A O 1
ATOM 747 N N . LEU A 1 92 ? 11.089 2.188 -9.179 1.00 71.62 92 LEU A N 1
ATOM 748 C CA . LEU A 1 92 ? 11.465 2.523 -7.800 1.00 71.62 92 LEU A CA 1
ATOM 749 C C . LEU A 1 92 ? 10.246 2.582 -6.874 1.00 71.62 92 LEU A C 1
ATOM 751 O O . LEU A 1 92 ? 10.275 2.014 -5.780 1.00 71.62 92 LEU A O 1
ATOM 755 N N . ILE A 1 93 ? 9.151 3.202 -7.318 1.00 67.19 93 ILE A N 1
ATOM 756 C CA . ILE A 1 93 ? 7.916 3.273 -6.529 1.00 67.19 93 ILE A CA 1
ATOM 757 C C . ILE A 1 93 ? 7.297 1.879 -6.358 1.00 67.19 93 ILE A C 1
ATOM 759 O O . ILE A 1 93 ? 6.917 1.508 -5.246 1.00 67.19 93 ILE A O 1
ATOM 763 N N . LYS A 1 94 ? 7.241 1.066 -7.423 1.00 68.50 94 LYS A N 1
ATOM 764 C CA . LYS A 1 94 ? 6.785 -0.332 -7.323 1.00 68.50 94 LYS A CA 1
ATOM 765 C C . LYS A 1 94 ? 7.640 -1.154 -6.362 1.00 68.50 94 LYS A C 1
ATOM 767 O O . LYS A 1 94 ? 7.091 -1.901 -5.555 1.00 68.50 94 LYS A O 1
ATOM 772 N N . CYS A 1 95 ? 8.960 -0.996 -6.418 1.00 79.31 95 CYS A N 1
ATOM 773 C CA . CYS A 1 95 ? 9.885 -1.651 -5.499 1.00 79.31 95 CYS A CA 1
ATOM 774 C C . CYS A 1 95 ? 9.596 -1.249 -4.042 1.00 79.31 95 CYS A C 1
ATOM 776 O O . CYS A 1 95 ? 9.423 -2.115 -3.188 1.00 79.31 95 CYS A O 1
ATOM 778 N N . HIS A 1 96 ? 9.421 0.048 -3.765 1.00 77.69 96 HIS A N 1
ATOM 779 C CA . HIS A 1 96 ? 9.071 0.542 -2.430 1.00 77.69 96 HIS A CA 1
ATOM 780 C C . HIS A 1 96 ? 7.763 -0.063 -1.894 1.00 77.69 96 HIS A C 1
ATOM 782 O O . HIS A 1 96 ? 7.707 -0.497 -0.743 1.00 77.69 96 HIS A O 1
ATOM 788 N N . ILE A 1 97 ? 6.726 -0.148 -2.733 1.00 68.38 97 ILE A N 1
ATOM 789 C CA . ILE A 1 97 ? 5.444 -0.767 -2.369 1.00 68.38 97 ILE A CA 1
ATOM 790 C C . ILE A 1 97 ? 5.643 -2.231 -1.956 1.00 68.38 97 ILE A C 1
ATOM 792 O O . ILE A 1 97 ? 5.149 -2.646 -0.907 1.00 68.38 97 ILE A O 1
ATOM 796 N N . TRP A 1 98 ? 6.394 -3.008 -2.738 1.00 73.44 98 TRP A N 1
ATOM 797 C CA . TRP A 1 98 ? 6.672 -4.407 -2.413 1.00 73.44 98 TRP A CA 1
ATOM 798 C C . TRP A 1 98 ? 7.492 -4.576 -1.125 1.00 73.44 98 TRP A C 1
ATOM 800 O O . TRP A 1 98 ? 7.222 -5.500 -0.358 1.00 73.44 98 TRP A O 1
ATOM 810 N N . ILE A 1 99 ? 8.431 -3.668 -0.826 1.00 75.88 99 ILE A N 1
ATOM 811 C CA . ILE A 1 99 ? 9.165 -3.670 0.453 1.00 75.88 99 ILE A CA 1
ATOM 812 C C . ILE A 1 99 ? 8.192 -3.468 1.618 1.00 75.88 99 ILE A C 1
ATOM 814 O O . ILE A 1 99 ? 8.226 -4.236 2.580 1.00 75.88 99 ILE A O 1
ATOM 818 N N . MET A 1 100 ? 7.286 -2.486 1.529 1.00 72.44 100 MET A N 1
ATOM 819 C CA . MET A 1 100 ? 6.278 -2.270 2.575 1.00 72.44 100 MET A CA 1
ATOM 820 C C . MET A 1 100 ? 5.415 -3.518 2.800 1.00 72.44 100 MET A C 1
ATOM 822 O O . MET A 1 100 ? 5.145 -3.877 3.948 1.00 72.44 100 MET A O 1
ATOM 826 N N . TYR A 1 101 ? 5.025 -4.211 1.725 1.00 70.44 101 TYR A N 1
ATOM 827 C CA . TYR A 1 101 ? 4.271 -5.463 1.811 1.00 70.44 101 TYR A CA 1
ATOM 828 C C . TYR A 1 101 ? 5.041 -6.586 2.498 1.00 70.44 101 TYR A C 1
ATOM 830 O O . TYR A 1 101 ? 4.478 -7.272 3.356 1.00 70.44 101 TYR A O 1
ATOM 838 N N . ALA A 1 102 ? 6.322 -6.759 2.167 1.00 71.00 102 ALA A N 1
ATOM 839 C CA . ALA A 1 102 ? 7.175 -7.740 2.826 1.00 71.00 102 ALA A CA 1
ATOM 840 C C . ALA A 1 102 ? 7.261 -7.454 4.333 1.00 71.00 102 ALA A C 1
ATOM 842 O O . ALA A 1 102 ? 6.997 -8.337 5.150 1.00 71.00 102 ALA A O 1
ATOM 843 N N . CYS A 1 103 ? 7.538 -6.202 4.709 1.00 75.62 103 CYS A N 1
ATOM 844 C CA . CYS A 1 103 ? 7.632 -5.783 6.107 1.00 75.62 103 CYS A CA 1
ATOM 845 C C . CYS A 1 103 ? 6.317 -5.990 6.873 1.00 75.62 103 CYS A C 1
ATOM 847 O O . CYS A 1 103 ? 6.328 -6.496 7.998 1.00 75.62 103 CYS A O 1
ATOM 849 N N . TRP A 1 104 ? 5.178 -5.636 6.272 1.00 78.75 104 TRP A N 1
ATOM 850 C CA . TRP A 1 104 ? 3.867 -5.860 6.878 1.00 78.75 104 TRP A CA 1
ATOM 851 C C . TRP A 1 104 ? 3.583 -7.352 7.075 1.00 78.75 104 TRP A C 1
ATOM 853 O O . TRP A 1 104 ? 3.168 -7.753 8.163 1.00 78.75 104 TRP A O 1
ATOM 863 N N . THR A 1 105 ? 3.864 -8.178 6.064 1.00 71.50 105 THR A N 1
ATOM 864 C CA . THR A 1 105 ? 3.626 -9.628 6.108 1.00 71.50 105 THR A CA 1
ATOM 865 C C . THR A 1 105 ? 4.477 -10.294 7.187 1.00 71.50 105 THR A C 1
ATOM 867 O O . THR A 1 105 ? 3.961 -11.087 7.970 1.00 71.50 105 THR A O 1
ATOM 870 N N . VAL A 1 106 ? 5.750 -9.909 7.313 1.00 77.31 106 VAL A N 1
ATOM 871 C CA . VAL A 1 106 ? 6.632 -10.376 8.396 1.00 77.31 106 VAL A CA 1
ATOM 872 C C . VAL A 1 106 ? 6.092 -9.968 9.768 1.00 77.31 106 VAL A C 1
ATOM 874 O O . VAL A 1 106 ? 6.038 -10.795 10.676 1.00 77.31 106 VAL A O 1
ATOM 877 N N . ASN A 1 107 ? 5.644 -8.720 9.936 1.00 73.56 107 ASN A N 1
ATOM 878 C CA . ASN A 1 107 ? 5.070 -8.263 11.205 1.00 73.56 107 ASN A CA 1
ATOM 879 C C . ASN A 1 107 ? 3.765 -9.003 11.549 1.00 73.56 107 ASN A C 1
ATOM 881 O O . ASN A 1 107 ? 3.519 -9.315 12.713 1.00 73.56 107 ASN A O 1
ATOM 885 N N . TYR A 1 108 ? 2.941 -9.305 10.544 1.00 75.69 108 TYR A N 1
ATOM 886 C CA . TYR A 1 108 ? 1.731 -10.103 10.706 1.00 75.69 108 TYR A CA 1
ATOM 887 C C . TYR A 1 108 ? 2.063 -11.528 11.166 1.00 75.69 108 TYR A C 1
ATOM 889 O O . TYR A 1 108 ? 1.556 -11.957 12.200 1.00 75.69 108 TYR A O 1
ATOM 897 N N . ILE A 1 109 ? 2.972 -12.220 10.466 1.00 79.62 109 ILE A N 1
ATOM 898 C CA . ILE A 1 109 ? 3.453 -13.561 10.840 1.00 79.62 109 ILE A CA 1
ATOM 899 C C . ILE A 1 109 ? 3.995 -13.548 12.271 1.00 79.62 109 ILE A C 1
ATOM 901 O O . ILE A 1 109 ? 3.606 -14.384 13.080 1.00 79.62 109 ILE A O 1
ATOM 905 N N . ARG A 1 110 ? 4.831 -12.558 12.618 1.00 80.00 110 ARG A N 1
ATOM 906 C CA . ARG A 1 110 ? 5.387 -12.405 13.969 1.00 80.00 110 ARG A CA 1
ATOM 907 C C . ARG A 1 110 ? 4.293 -12.304 15.029 1.00 80.00 110 ARG A C 1
ATOM 909 O O . ARG A 1 110 ? 4.390 -12.964 16.053 1.00 80.00 110 ARG A O 1
ATOM 916 N N . LYS A 1 111 ? 3.270 -11.473 14.806 1.00 73.56 111 LYS A N 1
ATOM 917 C CA . LYS A 1 111 ? 2.157 -11.315 15.756 1.00 73.56 111 LYS A CA 1
ATOM 918 C C . LYS A 1 111 ? 1.384 -12.615 15.944 1.00 73.56 111 LYS A C 1
ATOM 920 O O . LYS A 1 111 ? 1.061 -12.936 17.078 1.00 73.56 111 LYS A O 1
ATOM 925 N N . TYR A 1 112 ? 1.122 -13.344 14.861 1.00 75.94 112 TYR A N 1
ATOM 926 C CA . TYR A 1 112 ? 0.381 -14.603 14.918 1.00 75.94 112 TYR A CA 1
ATOM 927 C C . TYR A 1 112 ? 1.184 -15.719 15.587 1.00 75.94 112 TYR A C 1
ATOM 929 O O . TYR A 1 112 ? 0.645 -16.398 16.448 1.00 75.94 112 TYR A O 1
ATOM 937 N N . LEU A 1 113 ? 2.482 -15.846 15.300 1.00 78.25 113 LEU A N 1
ATOM 938 C CA . LEU A 1 113 ? 3.351 -16.829 15.961 1.00 78.25 113 LEU A CA 1
ATOM 939 C C . LEU A 1 113 ? 3.394 -16.683 17.490 1.00 78.25 113 LEU A C 1
ATOM 941 O O . LEU A 1 113 ? 3.583 -17.673 18.181 1.00 78.25 113 LEU A O 1
ATOM 945 N N . VAL A 1 114 ? 3.229 -15.466 18.019 1.00 76.00 114 VAL A N 1
ATOM 946 C CA . VAL A 1 114 ? 3.272 -15.199 19.469 1.00 76.00 114 VAL A CA 1
ATOM 947 C C . VAL A 1 114 ? 1.987 -15.624 20.188 1.00 76.00 114 VAL A C 1
ATOM 949 O O . VAL A 1 114 ? 2.030 -15.917 21.377 1.00 76.00 114 VAL A O 1
ATOM 952 N N . ILE A 1 115 ? 0.848 -15.636 19.494 1.00 73.56 115 ILE A N 1
ATOM 953 C CA . ILE A 1 115 ? -0.481 -15.846 20.099 1.00 73.56 115 ILE A CA 1
ATOM 954 C C . ILE A 1 115 ? -1.142 -17.162 19.679 1.00 73.56 115 ILE A C 1
ATOM 956 O O . ILE A 1 115 ? -2.232 -17.467 20.153 1.00 73.56 115 ILE A O 1
ATOM 960 N N . MET A 1 116 ? -0.534 -17.902 18.752 1.00 72.69 116 MET A N 1
ATOM 961 C CA . MET A 1 116 ? -1.134 -19.092 18.161 1.00 72.69 116 MET A CA 1
ATOM 962 C C . MET A 1 116 ? -0.948 -20.308 19.070 1.00 72.69 116 MET A C 1
ATOM 964 O O . MET A 1 116 ? 0.178 -20.692 19.380 1.00 72.69 116 MET A O 1
ATOM 968 N N . ASP A 1 117 ? -2.062 -20.938 19.441 1.00 76.50 117 ASP A N 1
ATOM 969 C CA . ASP A 1 117 ? -2.068 -22.289 19.996 1.00 76.50 117 ASP A CA 1
ATOM 970 C C . ASP A 1 117 ? -1.720 -23.282 18.875 1.00 76.50 117 ASP A C 1
ATOM 972 O O . ASP A 1 117 ? -2.281 -23.220 17.779 1.00 76.50 117 ASP A O 1
ATOM 976 N N . HIS A 1 118 ? -0.785 -24.200 19.126 1.00 69.88 118 HIS A N 1
ATOM 977 C CA . HIS A 1 118 ? -0.327 -25.186 18.141 1.00 69.88 118 HIS A CA 1
ATOM 978 C C . HIS A 1 118 ? -1.426 -26.148 17.664 1.00 69.88 118 HIS A C 1
ATOM 980 O O . HIS A 1 118 ? -1.227 -26.862 16.681 1.00 69.88 118 HIS A O 1
ATOM 986 N N . THR A 1 119 ? -2.573 -26.163 18.338 1.00 78.44 119 THR A N 1
ATOM 987 C CA . THR A 1 119 ? -3.748 -26.955 17.967 1.00 78.44 119 THR A CA 1
ATOM 988 C C . THR A 1 119 ? -4.711 -26.225 17.020 1.00 78.44 119 THR A C 1
ATOM 990 O O . THR A 1 119 ? -5.582 -26.861 16.424 1.00 78.44 119 THR A O 1
ATOM 993 N N . ASP A 1 120 ? -4.536 -24.915 16.800 1.00 81.00 120 ASP A N 1
ATOM 994 C CA . ASP A 1 120 ? -5.350 -24.134 15.863 1.00 81.00 120 ASP A CA 1
ATOM 995 C C . ASP A 1 120 ? -4.849 -24.304 14.417 1.00 81.00 120 ASP A C 1
ATOM 997 O O . ASP A 1 120 ? -4.060 -23.522 13.873 1.00 81.00 120 ASP A O 1
ATOM 1001 N N . HIS A 1 121 ? -5.338 -25.359 13.764 1.00 80.69 121 HIS A N 1
ATOM 1002 C CA . HIS A 1 121 ? -5.039 -25.658 12.362 1.00 80.69 121 HIS A CA 1
ATOM 1003 C C . HIS A 1 121 ? -5.447 -24.536 11.391 1.00 80.69 121 HIS A C 1
ATOM 1005 O O . HIS A 1 121 ? -4.848 -24.413 10.319 1.00 80.69 121 HIS A O 1
ATOM 1011 N N . GLN A 1 122 ? -6.429 -23.700 11.743 1.00 76.94 122 GLN A N 1
ATOM 1012 C CA . GLN A 1 122 ? -6.856 -22.585 10.901 1.00 76.94 122 GLN A CA 1
ATOM 1013 C C . GLN A 1 122 ? -5.841 -21.438 10.957 1.00 76.94 122 GLN A C 1
ATOM 1015 O O . GLN A 1 122 ? -5.479 -20.878 9.917 1.00 76.94 122 GLN A O 1
ATOM 1020 N N . ALA A 1 123 ? -5.328 -21.122 12.147 1.00 71.50 123 ALA A N 1
ATOM 1021 C CA . ALA A 1 123 ? -4.245 -20.161 12.318 1.00 71.50 123 ALA A CA 1
ATOM 1022 C C . ALA A 1 123 ? -2.952 -20.627 11.627 1.00 71.50 123 ALA A C 1
ATOM 1024 O O . ALA A 1 123 ? -2.283 -19.818 10.977 1.00 71.50 123 ALA A O 1
ATOM 1025 N N . LEU A 1 124 ? -2.648 -21.930 11.681 1.00 78.00 124 LEU A N 1
ATOM 1026 C CA . LEU A 1 124 ? -1.517 -22.524 10.963 1.00 78.00 124 LEU A CA 1
ATOM 1027 C C . LEU A 1 124 ? -1.661 -22.358 9.440 1.00 78.00 124 LEU A C 1
ATOM 1029 O O . LEU A 1 124 ? -0.717 -21.930 8.775 1.00 78.00 124 LEU A O 1
ATOM 1033 N N . GLY A 1 125 ? -2.854 -22.628 8.896 1.00 77.94 125 GLY A N 1
ATOM 1034 C CA . GLY A 1 125 ? -3.166 -22.420 7.479 1.00 77.94 125 GLY A CA 1
ATOM 1035 C C . GLY A 1 125 ? -2.970 -20.965 7.043 1.00 77.94 125 GLY A C 1
ATOM 1036 O O . GLY A 1 125 ? -2.263 -20.697 6.073 1.00 77.94 125 GLY A O 1
ATOM 1037 N N . LEU A 1 126 ? -3.491 -20.009 7.821 1.00 75.94 126 LEU A N 1
ATOM 1038 C CA . LEU A 1 126 ? -3.285 -18.576 7.577 1.00 75.94 126 LEU A CA 1
ATOM 1039 C C . LEU A 1 126 ? -1.801 -18.185 7.616 1.00 75.94 126 LEU A C 1
ATOM 1041 O O . LEU A 1 126 ? -1.361 -17.353 6.821 1.00 75.94 126 LEU A O 1
ATOM 1045 N N . LEU A 1 127 ? -1.012 -18.771 8.519 1.00 81.25 127 LEU A N 1
ATOM 1046 C CA . LEU A 1 127 ? 0.424 -18.514 8.602 1.00 81.25 127 LEU A CA 1
ATOM 1047 C C . LEU A 1 127 ? 1.160 -19.012 7.350 1.00 81.25 127 LEU A C 1
ATOM 1049 O O . LEU A 1 127 ? 1.994 -18.290 6.798 1.00 81.25 127 LEU A O 1
ATOM 1053 N N . CYS A 1 128 ? 0.826 -20.217 6.881 1.00 81.94 128 CYS A N 1
ATOM 1054 C CA . CYS A 1 128 ? 1.361 -20.793 5.649 1.00 81.94 128 CYS A CA 1
ATOM 1055 C C . CYS A 1 128 ? 1.031 -19.928 4.426 1.00 81.94 128 CYS A C 1
ATOM 1057 O O . CYS A 1 128 ? 1.936 -19.614 3.649 1.00 81.94 128 CYS A O 1
ATOM 1059 N N . ASP A 1 129 ? -0.210 -19.451 4.304 1.00 77.31 129 ASP A N 1
ATOM 1060 C CA . ASP A 1 129 ? -0.619 -18.545 3.225 1.00 77.31 129 ASP A CA 1
ATOM 1061 C C . ASP A 1 129 ? 0.200 -17.247 3.239 1.00 77.31 129 ASP A C 1
ATOM 1063 O O . ASP A 1 129 ? 0.681 -16.777 2.203 1.00 77.31 129 ASP A O 1
ATOM 1067 N N . LYS A 1 130 ? 0.419 -16.663 4.425 1.00 76.69 130 LYS A N 1
ATOM 1068 C CA . LYS A 1 130 ? 1.235 -15.448 4.565 1.00 76.69 130 LYS A CA 1
ATOM 1069 C C . LYS A 1 130 ? 2.711 -15.693 4.265 1.00 76.69 130 LYS A C 1
ATOM 1071 O O . LYS A 1 130 ? 3.344 -14.824 3.666 1.00 76.69 130 LYS A O 1
ATOM 1076 N N . LEU A 1 131 ? 3.260 -16.858 4.603 1.00 83.50 131 LEU A N 1
ATOM 1077 C CA . LEU A 1 131 ? 4.624 -17.245 4.225 1.00 83.50 131 LEU A CA 1
ATOM 1078 C C . LEU A 1 131 ? 4.766 -17.430 2.708 1.00 83.50 131 LEU A C 1
ATOM 1080 O O . LEU A 1 131 ? 5.739 -16.953 2.118 1.00 83.50 131 LEU A O 1
ATOM 1084 N N . GLN A 1 132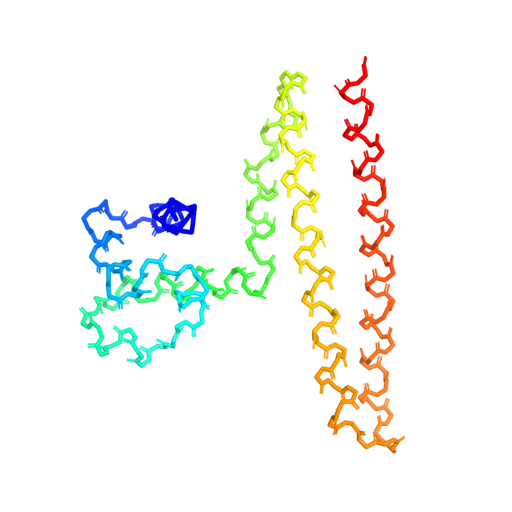 ? 3.788 -18.058 2.055 1.00 77.81 132 GLN A N 1
ATOM 1085 C CA . GLN A 1 132 ? 3.767 -18.202 0.599 1.00 77.81 132 GLN A CA 1
ATOM 1086 C C . GLN A 1 132 ? 3.670 -16.839 -0.099 1.00 77.81 132 GLN A C 1
ATOM 1088 O O . GLN A 1 132 ? 4.388 -16.584 -1.069 1.00 77.81 132 GLN A O 1
ATOM 1093 N N . TYR A 1 133 ? 2.845 -15.936 0.428 1.00 77.81 133 TYR A N 1
ATOM 1094 C CA . TYR A 1 133 ? 2.729 -14.572 -0.078 1.00 77.81 133 TYR A CA 1
ATOM 1095 C C . TYR A 1 133 ? 4.020 -13.759 0.114 1.00 77.81 133 TYR A C 1
ATOM 1097 O O . TYR A 1 133 ? 4.458 -13.049 -0.796 1.00 77.81 133 TYR A O 1
ATOM 1105 N N . LEU A 1 134 ? 4.689 -13.907 1.264 1.00 82.19 134 LEU A N 1
ATOM 1106 C CA . LEU A 1 134 ? 5.998 -13.296 1.510 1.00 82.19 134 LEU A CA 1
ATOM 1107 C C . LEU A 1 134 ? 7.034 -13.795 0.497 1.00 82.19 134 LEU A C 1
ATOM 1109 O O . LEU A 1 134 ? 7.749 -12.985 -0.091 1.00 82.19 134 LEU A O 1
ATOM 1113 N N . LYS A 1 135 ? 7.075 -15.106 0.231 1.00 87.94 135 LYS A N 1
ATOM 1114 C CA . LYS A 1 135 ? 7.954 -15.692 -0.791 1.00 87.94 135 LYS A CA 1
ATOM 1115 C C . LYS A 1 135 ? 7.730 -15.045 -2.161 1.00 87.94 135 LYS A C 1
ATOM 1117 O O . LYS A 1 135 ? 8.697 -14.629 -2.794 1.00 87.94 135 LYS A O 1
ATOM 1122 N N . GLN A 1 136 ? 6.479 -14.925 -2.608 1.00 76.38 136 GLN A N 1
ATOM 1123 C CA . GLN A 1 136 ? 6.154 -14.272 -3.883 1.00 76.38 136 GLN A CA 1
ATOM 1124 C C . GLN A 1 136 ? 6.578 -12.797 -3.904 1.00 76.38 136 GLN A C 1
ATOM 1126 O O . GLN A 1 136 ? 7.144 -12.335 -4.893 1.00 76.38 136 GLN A O 1
ATOM 1131 N N . THR A 1 137 ? 6.377 -12.082 -2.796 1.00 72.75 137 THR A N 1
ATOM 1132 C CA . THR A 1 137 ? 6.795 -10.680 -2.651 1.00 72.75 137 THR A CA 1
ATOM 1133 C C . THR A 1 137 ? 8.309 -10.519 -2.818 1.00 72.75 137 THR A C 1
ATOM 1135 O O . THR A 1 137 ? 8.759 -9.618 -3.522 1.00 72.75 137 THR A O 1
ATOM 1138 N N . VAL A 1 138 ? 9.112 -11.408 -2.223 1.00 83.94 138 VAL A N 1
ATOM 1139 C CA . VAL A 1 138 ? 10.579 -11.376 -2.371 1.00 83.94 138 VAL A CA 1
ATOM 1140 C C . VAL A 1 138 ? 11.011 -11.652 -3.815 1.00 83.94 138 VAL A C 1
ATOM 1142 O O . VAL A 1 138 ? 11.917 -10.988 -4.315 1.00 83.94 138 VAL A O 1
ATOM 1145 N N . VAL A 1 139 ? 10.352 -12.583 -4.513 1.00 86.25 139 VAL A N 1
ATOM 1146 C CA . VAL A 1 139 ? 10.619 -12.837 -5.941 1.00 86.25 139 VAL A CA 1
ATOM 1147 C C . VAL A 1 139 ? 10.353 -11.579 -6.774 1.00 86.25 139 VAL A C 1
ATOM 1149 O O . VAL A 1 139 ? 11.227 -11.149 -7.524 1.00 86.25 139 VAL A O 1
ATOM 1152 N N . GLN A 1 140 ? 9.202 -10.931 -6.571 1.00 78.69 140 GLN A N 1
ATOM 1153 C CA . GLN A 1 140 ? 8.851 -9.684 -7.259 1.00 78.69 140 GLN A CA 1
ATOM 1154 C C . GLN A 1 140 ? 9.837 -8.544 -6.960 1.00 78.69 140 GLN A C 1
ATOM 1156 O O . GLN A 1 140 ? 10.189 -7.776 -7.855 1.00 78.69 140 GLN A O 1
ATOM 1161 N N . LEU A 1 141 ? 10.338 -8.445 -5.726 1.00 83.69 141 LEU A N 1
ATOM 1162 C CA . LEU A 1 141 ? 11.380 -7.477 -5.373 1.00 83.69 141 LEU A CA 1
ATOM 1163 C C . LEU A 1 141 ? 12.670 -7.711 -6.152 1.00 83.69 141 LEU A C 1
ATOM 1165 O O . LEU A 1 141 ? 13.228 -6.761 -6.700 1.00 83.69 141 LEU A O 1
ATOM 1169 N N . ASN A 1 142 ? 13.129 -8.958 -6.239 1.00 86.81 142 ASN A N 1
ATOM 1170 C CA . ASN A 1 142 ? 14.334 -9.295 -6.994 1.00 86.81 142 ASN A CA 1
ATOM 1171 C C . ASN A 1 142 ? 14.188 -8.962 -8.485 1.00 86.81 142 ASN A C 1
ATOM 1173 O O . ASN A 1 142 ? 15.114 -8.409 -9.082 1.00 86.81 142 ASN A O 1
ATOM 1177 N N . GLU A 1 143 ? 13.022 -9.233 -9.074 1.00 86.06 143 GLU A N 1
ATOM 1178 C CA . GLU A 1 143 ? 12.710 -8.852 -10.455 1.00 86.06 143 GLU A CA 1
ATOM 1179 C C . GLU A 1 143 ? 12.752 -7.328 -10.642 1.00 86.06 143 GLU A C 1
ATOM 1181 O O . GLU A 1 143 ? 13.428 -6.836 -11.548 1.00 86.06 143 GLU A O 1
ATOM 1186 N N . MET A 1 144 ? 12.108 -6.560 -9.756 1.00 83.38 144 MET A N 1
ATOM 1187 C CA . MET A 1 144 ? 12.111 -5.092 -9.825 1.00 83.38 144 MET A CA 1
ATOM 1188 C C . MET A 1 144 ? 13.512 -4.501 -9.644 1.00 83.38 144 MET A C 1
ATOM 1190 O O . MET A 1 144 ? 13.892 -3.594 -10.383 1.00 83.38 144 MET A O 1
ATOM 1194 N N . ILE A 1 145 ? 14.311 -5.031 -8.714 1.00 81.31 145 ILE A N 1
ATOM 1195 C CA . ILE A 1 145 ? 15.705 -4.611 -8.511 1.00 81.31 145 ILE A CA 1
ATOM 1196 C C . ILE A 1 145 ? 16.540 -4.889 -9.767 1.00 81.31 145 ILE A C 1
ATOM 1198 O O . ILE A 1 145 ? 17.349 -4.049 -10.157 1.00 81.31 145 ILE A O 1
ATOM 1202 N N . SER A 1 146 ? 16.343 -6.037 -10.422 1.00 91.12 146 SER A N 1
ATOM 1203 C CA . SER A 1 146 ? 17.026 -6.362 -11.680 1.00 91.12 146 SER A CA 1
ATOM 1204 C C . SER A 1 146 ? 16.701 -5.350 -12.782 1.00 91.12 146 SER A C 1
ATOM 1206 O O . SER A 1 146 ? 17.605 -4.857 -13.456 1.00 91.12 146 SER A O 1
ATOM 1208 N N . VAL A 1 147 ? 15.426 -4.980 -12.927 1.00 81.56 147 VAL A N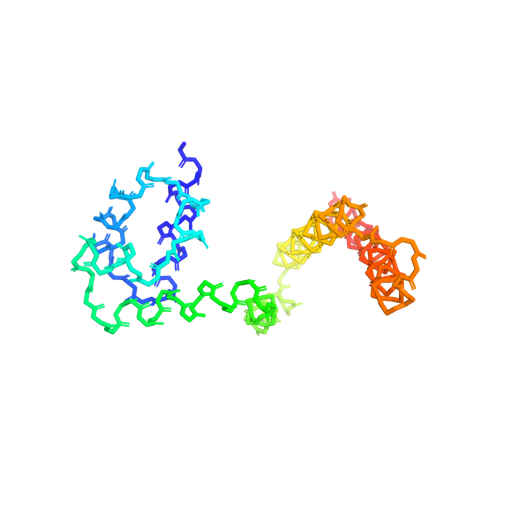 1
ATOM 1209 C CA . VAL A 1 147 ? 14.989 -3.968 -13.900 1.00 81.56 147 VAL A CA 1
ATOM 1210 C C . VAL A 1 147 ? 15.594 -2.597 -13.589 1.00 81.56 147 VAL A C 1
ATOM 1212 O O . VAL A 1 147 ? 16.136 -1.957 -14.486 1.00 81.56 147 VAL A O 1
ATOM 1215 N N . ILE A 1 148 ? 15.583 -2.171 -12.323 1.00 80.50 148 ILE A N 1
ATOM 1216 C CA . ILE A 1 148 ? 16.204 -0.908 -11.892 1.00 80.50 148 ILE A CA 1
ATOM 1217 C C . ILE A 1 148 ? 17.697 -0.888 -12.239 1.00 80.50 148 ILE A C 1
ATOM 1219 O O . ILE A 1 148 ? 18.177 0.093 -12.796 1.00 80.50 148 ILE A O 1
ATOM 1223 N N . LYS A 1 149 ? 18.429 -1.979 -11.973 1.00 85.56 149 LYS A N 1
ATOM 1224 C CA . LYS A 1 149 ? 19.859 -2.080 -12.313 1.00 85.56 149 LYS A CA 1
ATOM 1225 C C . LYS A 1 149 ? 20.116 -1.900 -13.808 1.00 85.56 149 LYS A C 1
ATOM 1227 O O . LYS A 1 149 ? 21.054 -1.199 -14.168 1.00 85.56 149 LYS A O 1
ATOM 1232 N N . LYS A 1 150 ? 19.276 -2.491 -14.665 1.00 86.12 150 LYS A N 1
ATOM 1233 C CA . LYS A 1 150 ? 19.381 -2.331 -16.125 1.00 86.12 150 LYS A CA 1
ATOM 1234 C C . LYS A 1 150 ? 19.167 -0.889 -16.577 1.00 86.12 150 LYS A C 1
ATOM 1236 O O . LYS A 1 150 ? 19.801 -0.479 -17.531 1.00 86.12 150 LYS A O 1
ATOM 1241 N N . HIS A 1 151 ? 18.294 -0.135 -15.910 1.00 78.81 151 HIS A N 1
ATOM 1242 C CA . HIS A 1 151 ? 18.066 1.279 -16.225 1.00 78.81 151 HIS A CA 1
ATOM 1243 C C . HIS A 1 151 ? 19.181 2.216 -15.743 1.00 78.81 151 HIS A C 1
ATOM 1245 O O . HIS A 1 151 ? 19.275 3.334 -16.235 1.00 78.81 151 HIS A O 1
ATOM 1251 N N . LEU A 1 152 ? 19.978 1.791 -14.760 1.00 74.44 152 LEU A N 1
ATOM 1252 C CA . LEU A 1 152 ? 21.089 2.572 -14.210 1.00 74.44 152 LEU A CA 1
ATOM 1253 C C . LEU A 1 152 ? 22.437 2.299 -14.899 1.00 74.44 152 LEU A C 1
ATOM 1255 O O . LEU A 1 152 ? 23.398 3.006 -14.601 1.00 74.44 152 LEU A O 1
ATOM 1259 N N . SER A 1 153 ? 22.517 1.261 -15.738 1.00 80.25 153 SER A N 1
ATOM 1260 C CA . SER A 1 153 ? 23.721 0.882 -16.498 1.00 80.25 153 SER A CA 1
ATOM 1261 C C . SER A 1 153 ? 23.680 1.497 -17.889 1.00 80.25 153 SER A C 1
ATOM 1263 O O . SER A 1 153 ? 24.759 1.895 -18.372 1.00 80.25 153 SER A O 1
#

Foldseek 3Di:
DVLLVVQLVLLVVLPDDSVRSVLVCVVQVSHPVSLLPDDLVVCVVSVHDPVSSVSSVVSSCCVVVVVVVVVCLVVLVVLCPDDLVSVLVSLVVVLVVLVVLLVVLVVVLVVLVVPDDPPPVVSVVVSVVSVVVSVVSVVVNVVSVVVNVVSVD

Radius of gyration: 18.66 Å; chains: 1; bounding box: 40×52×41 Å

Organism: Adineta ricciae (NCBI:txid249248)

Secondary structure (DSSP, 8-state):
-HHHHHHHHHHHHTT--HHHHHHHHHHTTT-HHHHHT--HHHHHHTT--HHHHHHHHHHHHHHHTTHHHHHHHHHHTTGGGS-HHHHHHHHHHHHHHHHHHHHHHHHHHHHHHHH--TT-HHHHHHHHHHHHHHHHHHHHHHHHHHHHHHHH-

Sequence (153 aa):
MTSSIVAKNFLSHIGFSHSNASDLMNKFGNDMSRLMGTSHQELIENSLPLDLRLRLLRAIRCFHREKWSKYLMNHISSLQQHDAFEKLVYHLIKCHIWIMYACWTVNYIRKYLVIMDHTDHQALGLLCDKLQYLKQTVVQLNEMISVIKKHLS

pLDDT: mean 74.12, std 11.52, range [42.62, 91.12]